Protein AF-A0A1M3E5Y1-F1 (afdb_monomer)

Mean predicted aligned error: 7.26 Å

Nearest PDB structures (foldseek):
  7q83-assembly1_B  TM=3.719E-01  e=5.093E-01  Saccharomyces cerevisiae S288C
  7q83-assembly2_D  TM=3.470E-01  e=7.869E-01  Saccharomyces cerevisiae S288C
  8yvu-assembly1_F  TM=5.061E-01  e=2.902E+00  Homo sapiens
  7wq3-assembly1_R  TM=3.108E-01  e=9.260E+00  Homo sapiens

Radius of gyration: 18.86 Å; Cα contacts (8 Å, |Δi|>4): 109; chains: 1; bounding box: 55×36×56 Å

pLDDT: mean 83.79, std 16.56, range [33.0, 98.25]

Structure (mmCIF, N/CA/C/O backbone):
data_AF-A0A1M3E5Y1-F1
#
_entry.id   AF-A0A1M3E5Y1-F1
#
loop_
_atom_site.group_PDB
_atom_site.id
_atom_site.type_symbol
_atom_site.label_atom_id
_atom_site.label_alt_id
_atom_site.label_comp_id
_atom_site.label_asym_id
_atom_site.label_entity_id
_atom_site.label_seq_id
_atom_site.pdbx_PDB_ins_code
_atom_site.Cartn_x
_atom_site.Cartn_y
_atom_site.Cartn_z
_atom_site.occupancy
_atom_site.B_iso_or_equiv
_atom_site.auth_seq_id
_atom_site.auth_comp_id
_atom_site.auth_asym_id
_atom_site.auth_atom_id
_atom_site.pdbx_PDB_model_num
ATOM 1 N N . MET A 1 1 ? -32.721 27.053 16.792 1.00 36.31 1 MET A N 1
ATOM 2 C CA . MET A 1 1 ? -32.880 25.600 16.593 1.00 36.31 1 MET A CA 1
ATOM 3 C C . MET A 1 1 ? -31.593 25.112 15.965 1.00 36.31 1 MET A C 1
ATOM 5 O O . MET A 1 1 ? -31.415 25.286 14.769 1.00 36.31 1 MET A O 1
ATOM 9 N N . GLU A 1 2 ? -30.656 24.646 16.786 1.00 36.00 2 GLU A N 1
ATOM 10 C CA . GLU A 1 2 ? -29.458 23.962 16.298 1.00 36.00 2 GLU A CA 1
ATOM 11 C C . GLU A 1 2 ? -29.874 22.568 15.838 1.00 36.00 2 GLU A C 1
ATOM 13 O O . GLU A 1 2 ? -30.395 21.776 16.623 1.00 36.00 2 GLU A O 1
ATOM 18 N N . GLU A 1 3 ? -29.684 22.288 14.552 1.00 37.91 3 GLU A N 1
ATOM 19 C CA . GLU A 1 3 ? -29.717 20.927 14.038 1.00 37.91 3 GLU A CA 1
ATOM 20 C C . GLU A 1 3 ? -28.582 20.157 14.707 1.00 37.91 3 GLU A C 1
ATOM 22 O O . GLU A 1 3 ? -27.400 20.367 14.421 1.00 37.91 3 GLU A O 1
ATOM 27 N N . ALA A 1 4 ? -28.950 19.269 15.630 1.00 37.44 4 ALA A N 1
ATOM 28 C CA . ALA A 1 4 ? -28.063 18.243 16.134 1.00 37.44 4 ALA A CA 1
ATOM 29 C C . ALA A 1 4 ? -27.615 17.398 14.936 1.00 37.44 4 ALA A C 1
ATOM 31 O O . ALA A 1 4 ? -28.329 16.503 14.488 1.00 37.44 4 ALA A O 1
ATOM 32 N N . ARG A 1 5 ? -26.440 17.721 14.386 1.00 34.06 5 ARG A N 1
ATOM 33 C CA . ARG A 1 5 ? -25.733 16.881 13.424 1.00 34.06 5 ARG A CA 1
ATOM 34 C C . ARG A 1 5 ? -25.450 15.558 14.120 1.00 34.06 5 ARG A C 1
ATOM 36 O O . ARG A 1 5 ? -24.463 15.419 14.838 1.00 34.06 5 ARG A O 1
ATOM 43 N N . THR A 1 6 ? -26.344 14.594 13.945 1.00 33.00 6 THR A N 1
ATOM 44 C CA . THR A 1 6 ? -26.089 13.202 14.286 1.00 33.00 6 THR A CA 1
ATOM 45 C C . THR A 1 6 ? -24.931 12.754 13.412 1.00 33.00 6 THR A C 1
ATOM 47 O O . THR A 1 6 ? -25.109 12.500 12.220 1.00 33.00 6 THR A O 1
ATOM 50 N N . LEU A 1 7 ? -23.728 12.731 13.991 1.00 37.84 7 LEU A N 1
ATOM 51 C CA . LEU A 1 7 ? -22.581 12.047 13.407 1.00 37.84 7 LEU A CA 1
ATOM 52 C C . LEU A 1 7 ? -23.053 10.646 12.990 1.00 37.84 7 LEU A C 1
ATOM 54 O O . LEU A 1 7 ? -23.770 10.010 13.772 1.00 37.84 7 LEU A O 1
ATOM 58 N N . PRO A 1 8 ? -22.724 10.169 11.778 1.00 44.38 8 PRO A N 1
ATOM 59 C CA . PRO A 1 8 ? -23.085 8.821 11.380 1.00 44.38 8 PRO A CA 1
ATOM 60 C C . PRO A 1 8 ? -22.443 7.876 12.394 1.00 44.38 8 PRO A C 1
ATOM 62 O O . PRO A 1 8 ? -21.222 7.794 12.494 1.00 44.38 8 PRO A O 1
ATOM 65 N N . VAL A 1 9 ? -23.269 7.222 13.210 1.00 53.16 9 VAL A N 1
ATOM 66 C CA . VAL A 1 9 ? -22.792 6.224 14.163 1.00 53.16 9 VAL A CA 1
ATOM 67 C C . VAL A 1 9 ? -22.378 5.021 13.329 1.00 53.16 9 VAL A C 1
ATOM 69 O O . VAL A 1 9 ? -23.191 4.142 13.041 1.00 53.16 9 VAL A O 1
ATOM 72 N N . THR A 1 10 ? -21.126 4.997 12.878 1.00 64.88 10 THR A N 1
ATOM 73 C CA . THR A 1 10 ? -20.535 3.789 12.313 1.00 64.88 10 THR A CA 1
ATOM 74 C C . THR A 1 10 ? -20.600 2.734 13.414 1.00 64.88 10 THR A C 1
ATOM 76 O O . THR A 1 10 ? -19.972 2.868 14.463 1.00 64.88 10 THR A O 1
ATOM 79 N N . THR A 1 11 ? -21.452 1.726 13.237 1.00 73.00 11 THR A N 1
ATOM 80 C CA . THR A 1 11 ? -21.652 0.699 14.264 1.00 73.00 11 THR A CA 1
ATOM 81 C C . THR A 1 11 ? -20.378 -0.133 14.425 1.00 73.00 11 THR A C 1
ATOM 83 O O . THR A 1 11 ? -19.619 -0.304 13.470 1.00 73.00 11 THR A O 1
ATOM 86 N N . ALA A 1 12 ? -20.151 -0.706 15.611 1.00 76.19 12 ALA A N 1
ATOM 87 C CA . ALA A 1 12 ? -19.014 -1.605 15.841 1.00 76.19 12 ALA A CA 1
ATOM 88 C C . ALA A 1 12 ? -18.967 -2.751 14.807 1.00 76.19 12 ALA A C 1
ATOM 90 O O . ALA A 1 12 ? -17.904 -3.080 14.292 1.00 76.19 12 ALA A O 1
ATOM 91 N N . ALA A 1 13 ? -20.132 -3.284 14.416 1.00 81.25 13 ALA A N 1
ATOM 92 C CA . ALA A 1 13 ? -20.246 -4.303 13.372 1.00 81.25 13 ALA A CA 1
ATOM 93 C C . ALA A 1 13 ? -19.775 -3.809 11.991 1.00 81.25 13 ALA A C 1
ATOM 95 O O . ALA A 1 13 ? -19.084 -4.540 11.282 1.00 81.25 13 ALA A O 1
ATOM 96 N N . ALA A 1 14 ? -20.109 -2.569 11.614 1.00 83.62 14 ALA A N 1
ATOM 97 C CA . ALA A 1 14 ? -19.643 -1.970 10.365 1.00 83.62 14 ALA A CA 1
ATOM 98 C C . ALA A 1 14 ? -18.120 -1.748 10.372 1.00 83.62 14 ALA A C 1
ATOM 100 O O . ALA A 1 14 ? -17.461 -1.983 9.361 1.00 83.62 14 ALA A O 1
ATOM 101 N N . LEU A 1 15 ? -17.547 -1.369 11.518 1.00 84.38 15 LEU A N 1
ATOM 102 C CA . LEU A 1 15 ? -16.100 -1.190 11.664 1.00 84.38 15 LEU A CA 1
ATOM 103 C C . LEU A 1 15 ? -15.349 -2.522 11.606 1.00 84.38 15 LEU A C 1
ATOM 105 O O . LEU A 1 15 ? -14.342 -2.619 10.909 1.00 84.38 15 LEU A O 1
ATOM 109 N N . THR A 1 16 ? -15.871 -3.574 12.237 1.00 87.19 16 THR A N 1
ATOM 110 C CA . THR A 1 16 ? -15.330 -4.935 12.100 1.00 87.19 16 THR A CA 1
ATOM 111 C C . THR A 1 16 ? -15.409 -5.445 10.662 1.00 87.19 16 THR A C 1
ATOM 113 O O . THR A 1 16 ? -14.451 -6.038 10.166 1.00 87.19 16 THR A O 1
ATOM 116 N N . ALA A 1 17 ? -16.513 -5.194 9.954 1.00 89.56 17 ALA A N 1
ATOM 117 C CA . ALA A 1 17 ? -16.622 -5.552 8.541 1.00 89.56 17 ALA A CA 1
ATOM 118 C C . ALA A 1 17 ? -15.569 -4.825 7.684 1.00 89.56 17 ALA A C 1
ATOM 120 O O . ALA A 1 17 ? -14.945 -5.445 6.822 1.00 89.56 17 ALA A O 1
ATOM 121 N N . LEU A 1 18 ? -15.320 -3.542 7.964 1.00 90.44 18 LEU A N 1
ATOM 122 C CA . LEU A 1 18 ? -14.309 -2.752 7.265 1.00 90.44 18 LEU A CA 1
ATOM 123 C C . LEU A 1 18 ? -12.881 -3.241 7.562 1.00 90.44 18 LEU A C 1
ATOM 125 O O . LEU A 1 18 ? -12.107 -3.431 6.627 1.00 90.44 18 LEU A O 1
ATOM 129 N N . MET A 1 19 ? -12.554 -3.542 8.827 1.00 93.38 19 MET A N 1
ATOM 130 C CA . MET A 1 19 ? -11.277 -4.167 9.213 1.00 93.38 19 MET A CA 1
ATOM 131 C C . MET A 1 19 ? -11.060 -5.494 8.476 1.00 93.38 19 MET A C 1
ATOM 133 O O . MET A 1 19 ? -9.985 -5.738 7.923 1.00 93.38 19 MET A O 1
ATOM 137 N N . HIS A 1 20 ? -12.091 -6.340 8.406 1.00 94.12 20 HIS A N 1
ATOM 138 C CA . HIS A 1 20 ? -12.017 -7.595 7.665 1.00 94.12 20 HIS A CA 1
ATOM 139 C C . HIS A 1 20 ? -11.794 -7.393 6.166 1.00 94.12 20 HIS A C 1
ATOM 141 O O . HIS A 1 20 ? -10.952 -8.093 5.607 1.00 94.12 20 HIS A O 1
ATOM 147 N N . SER A 1 21 ? -12.497 -6.456 5.525 1.00 95.56 21 SER A N 1
ATOM 148 C CA . SER A 1 21 ? -12.314 -6.190 4.093 1.00 95.56 21 SER A CA 1
ATOM 149 C C . SER A 1 21 ? -10.925 -5.619 3.792 1.00 95.56 21 SER A C 1
ATOM 151 O O . SER A 1 21 ? -10.258 -6.058 2.855 1.00 95.56 21 SER A O 1
ATOM 153 N N . ILE A 1 22 ? -10.410 -4.730 4.650 1.00 96.50 22 ILE A N 1
ATOM 154 C CA . ILE A 1 22 ? -9.031 -4.237 4.551 1.00 96.50 22 ILE A CA 1
ATOM 155 C C . ILE A 1 22 ? -8.035 -5.408 4.552 1.00 96.50 22 ILE A C 1
ATOM 157 O O . ILE A 1 22 ? -7.174 -5.485 3.674 1.00 96.50 22 ILE A O 1
ATOM 161 N N . LEU A 1 23 ? -8.166 -6.343 5.499 1.00 96.75 23 LEU A N 1
ATOM 162 C CA . LEU A 1 23 ? -7.234 -7.466 5.644 1.00 96.75 23 LEU A CA 1
ATOM 163 C C . LEU A 1 23 ? -7.381 -8.551 4.572 1.00 96.75 23 LEU A C 1
ATOM 165 O O . LEU A 1 23 ? -6.377 -9.152 4.188 1.00 96.75 23 LEU A O 1
ATOM 169 N N . LYS A 1 24 ? -8.611 -8.864 4.157 1.00 96.88 24 LYS A N 1
ATOM 170 C CA . LYS A 1 24 ? -8.901 -10.008 3.278 1.00 96.88 24 LYS A CA 1
ATOM 171 C C . LYS A 1 24 ? -8.972 -9.643 1.802 1.00 96.88 24 LYS A C 1
ATOM 173 O O . LYS A 1 24 ? -8.720 -10.517 0.979 1.00 96.88 24 LYS A O 1
ATOM 178 N N . ASP A 1 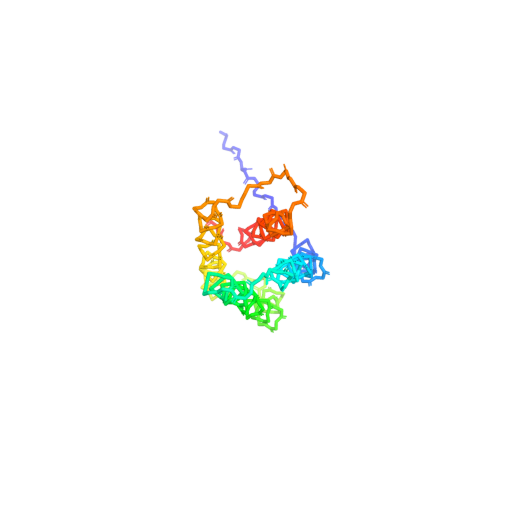25 ? -9.240 -8.378 1.484 1.00 97.19 25 ASP A N 1
ATOM 179 C CA . ASP A 1 25 ? -9.459 -7.938 0.107 1.00 97.19 25 ASP A CA 1
ATOM 180 C C . ASP A 1 25 ? -8.415 -6.898 -0.316 1.00 97.19 25 ASP A C 1
ATOM 182 O O . ASP A 1 25 ? -7.704 -7.091 -1.304 1.00 97.19 25 ASP A O 1
ATOM 186 N N . LEU A 1 26 ? -8.277 -5.802 0.439 1.00 98.00 26 LEU A N 1
ATOM 187 C CA . LEU A 1 26 ? -7.472 -4.654 0.001 1.00 98.00 26 LEU A CA 1
ATOM 188 C C . LEU A 1 26 ? -5.966 -4.911 0.102 1.00 98.00 26 LEU A C 1
ATOM 190 O O . LEU A 1 26 ? -5.251 -4.705 -0.877 1.00 98.00 26 LEU A O 1
ATOM 194 N N . TYR A 1 27 ? -5.473 -5.412 1.238 1.00 98.19 27 TYR A N 1
ATOM 195 C CA . TYR A 1 27 ? -4.056 -5.764 1.377 1.00 98.19 27 TYR A CA 1
ATOM 196 C C . TYR A 1 27 ? -3.592 -6.803 0.345 1.00 98.19 27 TYR A C 1
ATOM 198 O O . TYR A 1 27 ? -2.587 -6.553 -0.320 1.00 98.19 27 TYR A O 1
ATOM 206 N N . PRO A 1 28 ? -4.306 -7.925 0.129 1.00 98.19 28 PRO A N 1
ATOM 207 C CA . PRO A 1 28 ? -3.958 -8.871 -0.931 1.00 98.19 28 PRO A CA 1
ATOM 208 C C . PRO A 1 28 ? -3.901 -8.243 -2.327 1.00 98.19 28 PRO A C 1
ATOM 210 O O . PRO A 1 28 ? -2.978 -8.534 -3.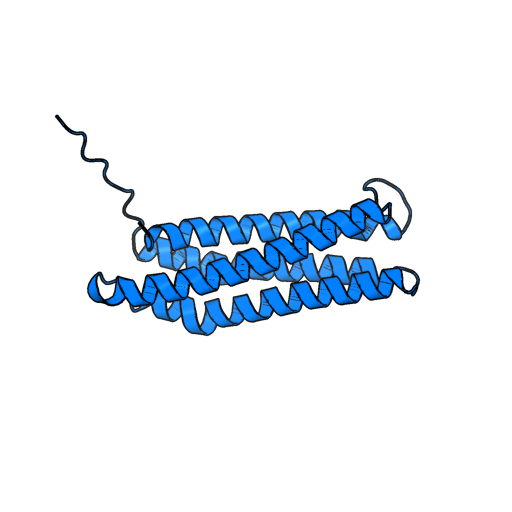083 1.00 98.19 28 PRO A O 1
ATOM 213 N N . ARG A 1 29 ? -4.826 -7.334 -2.670 1.00 97.94 29 ARG A N 1
ATOM 214 C CA . ARG A 1 29 ? -4.771 -6.595 -3.946 1.00 97.94 29 ARG A CA 1
ATOM 215 C C . ARG A 1 29 ? -3.515 -5.728 -4.054 1.00 97.94 29 ARG A C 1
ATOM 217 O O . ARG A 1 29 ? -2.885 -5.711 -5.111 1.00 97.94 29 ARG A O 1
ATOM 224 N N . VAL A 1 30 ? -3.126 -5.049 -2.975 1.00 98.25 30 VAL A N 1
ATOM 225 C CA . VAL A 1 30 ? -1.884 -4.260 -2.922 1.00 98.25 30 VAL A CA 1
ATOM 226 C C . VAL A 1 30 ? -0.652 -5.154 -3.079 1.00 98.25 30 VAL A C 1
ATOM 228 O O . VAL A 1 30 ? 0.226 -4.834 -3.874 1.00 98.25 30 VAL A O 1
ATOM 231 N N . PHE A 1 31 ? -0.585 -6.295 -2.388 1.00 98.19 31 PHE A N 1
ATOM 232 C CA . PHE A 1 31 ? 0.548 -7.216 -2.522 1.00 98.19 31 PHE A CA 1
ATOM 233 C C . PHE A 1 31 ? 0.664 -7.789 -3.934 1.00 98.19 31 PHE A C 1
ATOM 235 O O . PHE A 1 31 ? 1.743 -7.736 -4.518 1.00 98.19 31 PHE A O 1
ATOM 242 N N . ASN A 1 32 ? -0.444 -8.263 -4.506 1.00 97.69 32 ASN A N 1
ATOM 243 C CA . ASN A 1 32 ? -0.456 -8.834 -5.853 1.00 97.69 32 ASN A CA 1
ATOM 244 C C . ASN A 1 32 ? -0.042 -7.802 -6.912 1.00 97.69 32 ASN A C 1
ATOM 246 O O . ASN A 1 32 ? 0.754 -8.105 -7.796 1.00 97.69 32 ASN A O 1
ATOM 250 N N . SER A 1 33 ? -0.554 -6.572 -6.818 1.00 97.38 33 SER A N 1
ATOM 251 C CA . SER A 1 33 ? -0.186 -5.502 -7.754 1.00 97.38 33 SER A CA 1
ATOM 252 C C . SER A 1 33 ? 1.265 -5.050 -7.574 1.00 97.38 33 SER A C 1
ATOM 254 O O . SER A 1 33 ? 1.958 -4.857 -8.565 1.00 97.38 33 SER A O 1
ATOM 256 N N . CYS A 1 34 ? 1.774 -4.970 -6.340 1.00 96.56 34 CYS A N 1
ATOM 257 C CA . CYS A 1 34 ? 3.182 -4.664 -6.075 1.00 96.56 34 CYS A CA 1
ATOM 258 C C . CYS A 1 34 ? 4.122 -5.743 -6.645 1.00 96.56 34 CYS A C 1
ATOM 260 O O . CYS A 1 34 ? 5.118 -5.424 -7.292 1.00 96.56 34 CYS A O 1
ATOM 262 N N . GLN A 1 35 ? 3.768 -7.023 -6.490 1.00 94.88 35 GLN A N 1
ATOM 263 C CA . GLN A 1 35 ? 4.501 -8.137 -7.101 1.00 94.88 35 GLN A CA 1
ATOM 264 C C . GLN A 1 35 ? 4.457 -8.093 -8.632 1.00 94.88 35 GLN A C 1
ATOM 266 O O . GLN A 1 35 ? 5.452 -8.420 -9.271 1.00 94.88 35 GLN A O 1
ATOM 271 N N . ALA A 1 36 ? 3.355 -7.637 -9.233 1.00 94.19 36 ALA A N 1
ATOM 272 C CA . ALA A 1 36 ? 3.291 -7.428 -10.678 1.00 94.19 36 ALA A CA 1
ATOM 273 C C . ALA A 1 36 ? 4.267 -6.334 -11.152 1.00 94.19 36 ALA A C 1
ATOM 275 O O . ALA A 1 36 ? 4.857 -6.474 -12.222 1.00 94.19 36 ALA A O 1
ATOM 276 N N . VAL A 1 37 ? 4.498 -5.281 -10.351 1.00 93.75 37 VAL A N 1
ATOM 277 C CA . VAL A 1 37 ? 5.549 -4.284 -10.637 1.00 93.75 37 VAL A CA 1
ATOM 278 C C . VAL A 1 37 ? 6.931 -4.932 -10.596 1.00 93.75 37 VAL A C 1
ATOM 280 O O . VAL A 1 37 ? 7.734 -4.706 -11.499 1.00 93.75 37 VAL A O 1
ATOM 283 N N . ALA A 1 38 ? 7.205 -5.752 -9.576 1.00 91.56 38 ALA A N 1
ATOM 284 C CA . ALA A 1 38 ? 8.475 -6.466 -9.450 1.00 91.56 38 ALA A CA 1
ATOM 285 C C . ALA A 1 38 ? 8.710 -7.427 -10.628 1.00 91.56 38 ALA A C 1
ATOM 287 O O . ALA A 1 38 ? 9.780 -7.400 -11.227 1.00 91.56 38 ALA A O 1
ATOM 288 N N . ALA A 1 39 ? 7.697 -8.199 -11.024 1.00 90.69 39 ALA A N 1
ATOM 289 C CA . ALA A 1 39 ? 7.772 -9.094 -12.177 1.00 90.69 39 ALA A CA 1
ATOM 290 C C . ALA A 1 3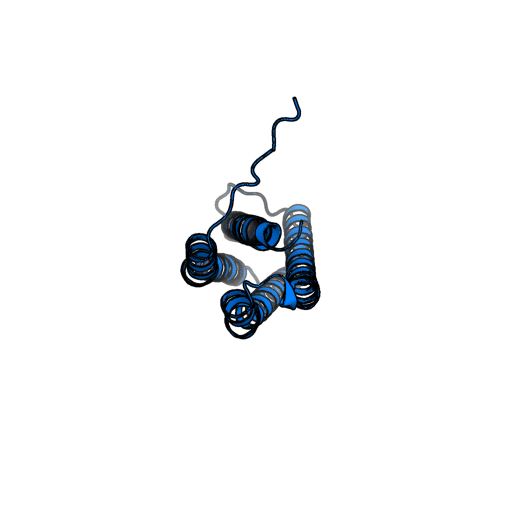9 ? 8.037 -8.320 -13.480 1.00 90.69 39 ALA A C 1
ATOM 292 O O . ALA A 1 39 ? 8.961 -8.644 -14.219 1.00 90.69 39 ALA A O 1
ATOM 293 N N . ALA A 1 40 ? 7.312 -7.222 -13.717 1.00 88.94 40 ALA A N 1
ATOM 294 C CA . ALA A 1 40 ? 7.551 -6.365 -14.880 1.00 88.94 40 ALA A CA 1
ATOM 295 C C . ALA A 1 40 ? 8.964 -5.744 -14.881 1.00 88.94 40 ALA A C 1
ATOM 297 O O . ALA A 1 40 ? 9.525 -5.466 -15.940 1.00 88.94 40 ALA A O 1
ATOM 298 N N . ALA A 1 41 ? 9.547 -5.516 -13.701 1.00 86.19 41 ALA A N 1
ATOM 299 C CA . ALA A 1 41 ? 10.917 -5.040 -13.544 1.00 86.19 41 ALA A CA 1
ATOM 300 C C . ALA A 1 41 ? 11.977 -6.129 -13.773 1.00 86.19 41 ALA A C 1
ATOM 302 O O . ALA A 1 41 ? 13.122 -5.815 -14.111 1.00 86.19 41 ALA A O 1
ATOM 303 N N . GLU A 1 42 ? 11.638 -7.398 -13.547 1.00 85.12 42 GLU A N 1
ATOM 304 C CA . GLU A 1 42 ? 12.535 -8.533 -13.771 1.00 85.12 42 GLU A CA 1
ATOM 305 C C . GLU A 1 42 ? 12.838 -8.763 -15.244 1.00 85.12 42 GLU A C 1
ATOM 307 O O . GLU A 1 42 ? 13.986 -9.069 -15.568 1.00 85.12 42 GLU A O 1
ATOM 312 N N . ASP A 1 43 ? 11.863 -8.495 -16.109 1.00 81.06 43 ASP A N 1
ATOM 313 C CA . ASP A 1 43 ? 11.982 -8.608 -17.565 1.00 81.06 43 ASP A CA 1
ATOM 314 C C . ASP A 1 43 ? 12.867 -7.517 -18.200 1.00 81.06 43 ASP A C 1
ATOM 316 O O . ASP A 1 43 ? 13.139 -7.545 -19.404 1.00 81.06 43 ASP A O 1
ATOM 320 N N . LEU A 1 44 ? 13.331 -6.540 -17.412 1.00 81.06 44 LEU A N 1
ATOM 321 C CA . LEU A 1 44 ? 14.226 -5.486 -17.882 1.00 81.06 44 LEU A CA 1
ATOM 322 C C . LEU A 1 44 ? 15.698 -5.922 -17.856 1.00 81.06 44 LEU A C 1
ATOM 324 O O . LEU A 1 44 ? 16.157 -6.652 -16.969 1.00 81.06 44 LEU A O 1
ATOM 328 N N . GLU A 1 45 ? 16.477 -5.388 -18.800 1.00 76.12 45 GLU A N 1
ATOM 329 C CA . GLU A 1 45 ? 17.930 -5.558 -18.825 1.00 76.12 45 GLU A CA 1
ATOM 330 C C . GLU A 1 45 ? 18.555 -5.078 -17.507 1.00 76.12 45 GLU A C 1
ATOM 332 O O . GLU A 1 45 ? 18.163 -4.056 -16.941 1.00 76.12 45 GLU A O 1
ATOM 337 N N . GLN A 1 46 ? 19.522 -5.836 -16.985 1.00 78.25 46 GLN A N 1
ATOM 338 C CA . GLN A 1 46 ? 20.116 -5.583 -15.672 1.00 78.25 46 GLN A CA 1
ATOM 339 C C . GLN A 1 46 ? 21.155 -4.457 -15.735 1.00 78.25 46 GLN A C 1
ATOM 341 O O . GLN A 1 46 ? 22.363 -4.696 -15.764 1.00 78.25 46 GLN A O 1
ATOM 346 N N . THR A 1 47 ? 20.671 -3.220 -15.709 1.00 78.94 47 THR A N 1
ATOM 347 C CA . THR A 1 47 ? 21.455 -1.991 -15.598 1.00 78.94 47 THR A CA 1
ATOM 348 C C . THR A 1 47 ? 21.464 -1.495 -14.142 1.00 78.94 47 THR A C 1
ATOM 350 O O . THR A 1 47 ? 20.689 -1.976 -13.308 1.00 78.94 47 THR A O 1
ATOM 353 N N . PRO A 1 48 ? 22.337 -0.539 -13.775 1.00 78.94 48 PRO A N 1
ATOM 354 C CA . PRO A 1 48 ? 22.268 0.110 -12.464 1.00 78.94 48 PRO A CA 1
ATOM 355 C C . PRO A 1 48 ? 20.876 0.688 -12.151 1.00 78.94 48 PRO A C 1
ATOM 357 O O . PRO A 1 48 ? 20.392 0.535 -11.031 1.00 78.94 48 PRO A O 1
ATOM 360 N N . ASP A 1 49 ? 20.201 1.259 -13.149 1.00 77.25 49 ASP A N 1
ATOM 361 C CA . ASP A 1 49 ? 18.880 1.876 -12.992 1.00 77.25 49 ASP A CA 1
ATOM 362 C C . ASP A 1 49 ? 17.780 0.844 -12.719 1.00 77.25 49 ASP A C 1
ATOM 364 O O . ASP A 1 49 ? 16.945 1.040 -11.837 1.00 77.25 49 ASP A O 1
ATOM 368 N N . THR A 1 50 ? 17.801 -0.305 -13.403 1.00 79.00 50 THR A N 1
ATOM 369 C CA . THR A 1 50 ? 16.809 -1.367 -13.163 1.00 79.00 50 THR A CA 1
ATOM 370 C C . THR A 1 50 ? 17.029 -2.079 -11.827 1.00 79.00 50 THR A C 1
ATOM 372 O O . THR A 1 50 ? 16.068 -2.536 -11.206 1.00 79.00 50 THR A O 1
ATOM 375 N N . ARG A 1 51 ? 18.264 -2.102 -11.304 1.00 82.25 51 ARG A N 1
ATOM 376 C CA . ARG A 1 51 ? 18.544 -2.545 -9.925 1.00 82.25 51 ARG A CA 1
ATOM 377 C C . ARG A 1 51 ? 17.992 -1.579 -8.880 1.00 82.25 51 ARG A C 1
ATOM 379 O O . ARG A 1 51 ? 17.432 -2.033 -7.884 1.00 82.25 51 ARG A O 1
ATOM 386 N N . LEU A 1 52 ? 18.128 -0.270 -9.101 1.00 83.38 52 LEU A N 1
ATOM 387 C CA . LEU A 1 52 ? 17.533 0.748 -8.227 1.00 83.38 52 LEU A CA 1
ATOM 388 C C . LEU A 1 52 ? 16.006 0.653 -8.225 1.00 83.38 52 LEU A C 1
ATOM 390 O O . LEU A 1 52 ? 15.386 0.743 -7.163 1.00 83.38 52 LEU A O 1
ATOM 394 N N . LEU A 1 53 ? 15.412 0.395 -9.390 1.00 84.31 53 LEU A N 1
ATOM 395 C CA . LEU A 1 53 ? 13.981 0.154 -9.536 1.00 84.31 53 LEU A CA 1
ATOM 396 C C . LEU A 1 53 ? 13.537 -1.039 -8.679 1.00 84.31 53 LEU A C 1
ATOM 398 O O . LEU A 1 53 ? 12.680 -0.871 -7.811 1.00 84.31 53 LEU A O 1
ATOM 402 N N . LYS A 1 54 ? 14.164 -2.212 -8.844 1.00 87.19 54 LYS A N 1
ATOM 403 C CA . LYS A 1 54 ? 13.859 -3.411 -8.040 1.00 87.19 54 LYS A CA 1
ATOM 404 C C . LYS A 1 54 ? 14.014 -3.156 -6.540 1.00 87.19 54 LYS A C 1
ATOM 406 O O . LYS A 1 54 ? 13.089 -3.406 -5.776 1.00 87.19 54 LYS A O 1
ATOM 411 N N . SER A 1 55 ? 15.128 -2.544 -6.131 1.00 91.25 55 SER A N 1
ATOM 412 C CA . SER A 1 55 ? 15.374 -2.197 -4.725 1.00 91.25 55 SER A CA 1
ATOM 413 C C . SER A 1 55 ? 14.307 -1.261 -4.146 1.00 91.25 55 SER A C 1
ATOM 415 O O . SER A 1 55 ? 14.015 -1.325 -2.948 1.00 91.25 55 SER A O 1
ATOM 417 N N . SER A 1 56 ? 13.746 -0.369 -4.964 1.00 92.75 56 SER A N 1
ATOM 418 C CA . SER A 1 56 ? 12.691 0.556 -4.543 1.00 92.75 56 SER A CA 1
ATOM 419 C C . SER A 1 56 ? 11.363 -0.178 -4.363 1.00 92.75 56 SER A C 1
ATOM 421 O O . SER A 1 56 ? 10.714 -0.010 -3.330 1.00 92.75 56 SER A O 1
ATOM 423 N N . VAL A 1 57 ? 11.003 -1.051 -5.311 1.00 94.25 57 VAL A N 1
ATOM 424 C CA . VAL A 1 57 ? 9.808 -1.907 -5.225 1.00 94.25 57 VAL A CA 1
ATOM 425 C C . VAL A 1 57 ? 9.883 -2.823 -4.002 1.00 94.25 57 VAL A C 1
ATOM 427 O O . VAL A 1 57 ? 8.941 -2.851 -3.213 1.00 94.25 57 VAL A O 1
ATOM 430 N N . ASP A 1 58 ? 11.025 -3.470 -3.760 1.00 95.12 58 ASP A N 1
ATOM 431 C CA . ASP A 1 58 ? 11.240 -4.308 -2.574 1.00 95.12 58 ASP A CA 1
ATOM 432 C C . ASP A 1 58 ? 11.105 -3.505 -1.276 1.00 95.12 58 ASP A C 1
ATOM 434 O O . ASP A 1 58 ? 10.525 -3.965 -0.289 1.00 95.12 58 ASP A O 1
ATOM 438 N N . SER A 1 59 ? 11.628 -2.277 -1.252 1.00 96.62 59 SER A N 1
ATOM 439 C CA . SER A 1 59 ? 11.522 -1.401 -0.082 1.00 96.62 59 SER A CA 1
ATOM 440 C C . SER A 1 59 ? 10.069 -1.018 0.206 1.00 96.62 59 SER A C 1
ATOM 442 O O . SER A 1 59 ? 9.655 -1.022 1.369 1.00 96.62 59 SER A O 1
ATOM 444 N N . ILE A 1 60 ? 9.293 -0.714 -0.838 1.00 97.44 60 ILE A N 1
ATOM 445 C CA . ILE A 1 60 ? 7.859 -0.417 -0.743 1.00 97.44 60 ILE A CA 1
ATOM 446 C C . ILE A 1 60 ? 7.101 -1.655 -0.251 1.00 97.44 60 ILE A C 1
ATOM 448 O O . ILE A 1 60 ? 6.382 -1.564 0.746 1.00 97.44 60 ILE A O 1
ATOM 452 N N . TYR A 1 61 ? 7.319 -2.816 -0.873 1.00 97.56 61 TYR A N 1
ATOM 453 C CA . TYR A 1 61 ? 6.684 -4.079 -0.493 1.00 97.56 61 TYR A CA 1
ATOM 454 C C . TYR A 1 61 ? 6.927 -4.406 0.984 1.00 97.56 61 TYR A C 1
ATOM 456 O O . TYR A 1 61 ? 5.984 -4.606 1.748 1.00 97.56 61 TYR A O 1
ATOM 464 N N . ASN A 1 62 ? 8.189 -4.371 1.420 1.00 97.69 62 ASN A N 1
ATOM 465 C CA . ASN A 1 62 ? 8.567 -4.657 2.804 1.00 97.69 62 ASN A CA 1
ATOM 466 C C . ASN A 1 62 ? 7.947 -3.665 3.799 1.00 97.69 62 ASN A C 1
ATOM 468 O O . ASN A 1 62 ? 7.613 -4.030 4.929 1.00 97.69 62 ASN A O 1
ATOM 472 N N . ALA A 1 63 ? 7.800 -2.393 3.417 1.00 97.75 63 ALA A N 1
ATOM 473 C CA . ALA A 1 63 ? 7.145 -1.401 4.261 1.00 97.75 63 ALA A CA 1
ATOM 474 C C . ALA A 1 63 ? 5.639 -1.684 4.400 1.00 97.75 63 ALA A C 1
ATOM 476 O O . ALA A 1 63 ? 5.118 -1.629 5.517 1.00 97.75 63 ALA A O 1
ATOM 477 N N . ILE A 1 64 ? 4.968 -2.047 3.303 1.00 98.00 64 ILE A N 1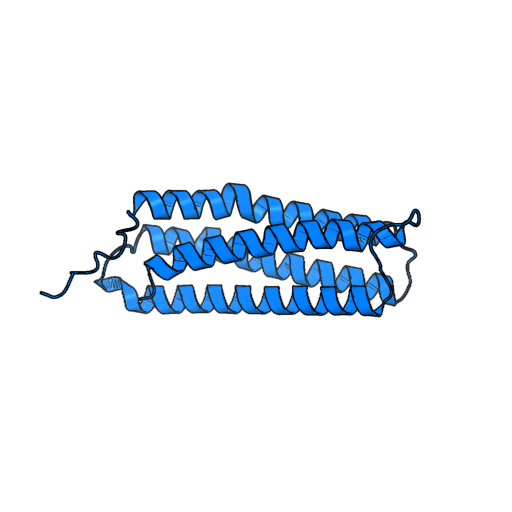
ATOM 478 C CA . ILE A 1 64 ? 3.551 -2.440 3.292 1.00 98.00 64 ILE A CA 1
ATOM 479 C C . ILE A 1 64 ? 3.336 -3.716 4.103 1.00 98.00 64 ILE A C 1
ATOM 481 O O . ILE A 1 64 ? 2.410 -3.774 4.908 1.00 98.00 64 ILE A O 1
ATOM 485 N N . GLU A 1 65 ? 4.204 -4.715 3.950 1.00 97.81 65 GLU A N 1
ATOM 486 C CA 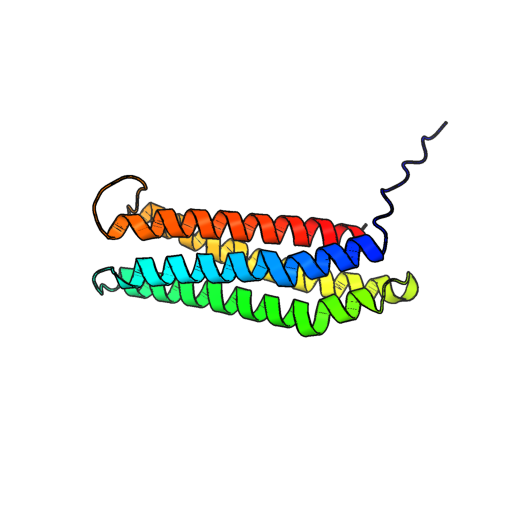. GLU A 1 65 ? 4.121 -5.979 4.681 1.00 97.81 65 GLU A CA 1
ATOM 487 C C . GLU A 1 65 ? 4.241 -5.771 6.196 1.00 97.81 65 GLU A C 1
ATOM 489 O O . GLU A 1 65 ? 3.439 -6.292 6.976 1.00 97.81 65 GLU A O 1
ATOM 494 N N . ARG A 1 66 ? 5.197 -4.945 6.636 1.00 97.38 66 ARG A N 1
ATOM 495 C CA . ARG A 1 66 ? 5.332 -4.591 8.057 1.00 97.38 66 ARG A CA 1
ATOM 496 C C . ARG A 1 66 ? 4.083 -3.898 8.589 1.00 97.38 66 ARG A C 1
ATOM 498 O O . ARG A 1 66 ? 3.648 -4.220 9.694 1.00 97.38 66 ARG A O 1
ATOM 505 N N . LEU A 1 67 ? 3.515 -2.969 7.820 1.00 96.88 67 LEU A N 1
ATOM 506 C CA . LEU A 1 67 ? 2.278 -2.292 8.195 1.00 96.88 67 LEU A CA 1
ATOM 507 C C . LEU A 1 67 ? 1.115 -3.291 8.285 1.00 96.88 67 LEU A C 1
ATOM 509 O O . LEU A 1 67 ? 0.425 -3.318 9.298 1.00 96.88 67 LEU A O 1
ATOM 513 N N . PHE A 1 68 ? 0.959 -4.170 7.293 1.00 97.81 68 PHE A N 1
ATOM 514 C CA . PHE A 1 68 ? -0.054 -5.226 7.288 1.00 97.81 68 PHE A CA 1
ATOM 515 C C . PHE A 1 68 ? 0.008 -6.091 8.545 1.00 97.81 68 PHE A C 1
ATOM 517 O O . PHE A 1 68 ? -1.011 -6.293 9.200 1.00 97.81 68 PHE A O 1
ATOM 524 N N . TYR A 1 69 ? 1.189 -6.590 8.920 1.00 96.88 69 TYR A N 1
ATOM 525 C CA . TYR A 1 69 ? 1.305 -7.434 10.108 1.00 96.88 69 TYR A CA 1
ATOM 526 C C . TYR A 1 69 ? 1.040 -6.666 11.401 1.00 96.88 69 TYR A C 1
ATOM 528 O O . TYR A 1 69 ? 0.388 -7.206 12.296 1.00 96.88 69 TYR A O 1
ATOM 536 N N . LYS A 1 70 ? 1.478 -5.405 11.501 1.00 95.06 70 LYS A N 1
ATOM 537 C CA . LYS A 1 70 ? 1.125 -4.545 12.639 1.00 95.06 70 LYS A CA 1
ATOM 538 C C . LYS A 1 70 ? -0.384 -4.359 12.744 1.00 95.06 70 LYS A C 1
ATOM 540 O O . LYS A 1 70 ? -0.937 -4.488 13.834 1.00 95.06 70 LYS A O 1
ATOM 545 N N . GLU A 1 71 ? -1.057 -4.108 11.627 1.00 95.31 71 GLU A N 1
ATOM 546 C CA . GLU A 1 71 ? -2.503 -3.917 11.619 1.00 95.31 71 GLU A CA 1
ATOM 547 C C . GLU A 1 71 ? -3.257 -5.205 11.939 1.00 95.31 71 GLU A C 1
ATOM 549 O O . GLU A 1 71 ? -4.082 -5.230 12.850 1.00 95.31 71 GLU A O 1
ATOM 554 N N . LYS A 1 72 ? -2.904 -6.298 11.266 1.00 95.94 72 LYS A N 1
ATOM 555 C CA . LYS A 1 72 ? -3.531 -7.612 11.416 1.00 95.94 72 LYS A CA 1
ATOM 556 C C . LYS A 1 72 ? -3.371 -8.207 12.812 1.00 95.94 72 LYS A C 1
ATOM 558 O O . LYS A 1 72 ? -4.309 -8.811 13.322 1.00 95.94 72 LYS A O 1
ATOM 563 N N . ILE A 1 73 ? -2.174 -8.118 13.394 1.00 95.06 73 ILE A N 1
ATOM 564 C CA . ILE A 1 73 ? -1.834 -8.829 14.637 1.00 95.06 73 ILE A CA 1
ATOM 565 C C . ILE A 1 73 ? -2.074 -7.948 15.862 1.00 95.06 73 ILE A C 1
ATOM 567 O O . ILE A 1 73 ? -2.458 -8.458 16.914 1.00 95.06 73 ILE A O 1
ATOM 571 N N . VAL A 1 74 ? -1.836 -6.639 15.744 1.00 91.56 74 VAL A N 1
ATOM 572 C CA . VAL A 1 74 ? -1.818 -5.733 16.897 1.00 91.56 74 VAL A CA 1
ATOM 573 C C . VAL A 1 74 ? -2.985 -4.760 16.846 1.00 91.56 74 VAL A C 1
ATOM 575 O O . VAL A 1 74 ? -3.831 -4.792 17.737 1.00 91.56 74 VAL A O 1
ATOM 578 N N . LEU A 1 75 ? -3.044 -3.900 15.825 1.00 91.88 75 LEU A N 1
ATOM 579 C CA . LEU A 1 75 ? -3.957 -2.758 15.836 1.00 91.88 75 LEU A CA 1
ATOM 580 C C . LEU A 1 75 ? -5.420 -3.184 15.735 1.00 91.88 75 LEU A C 1
ATOM 582 O O . LEU A 1 75 ? -6.205 -2.803 16.592 1.00 91.88 75 LEU A O 1
ATOM 586 N N . PHE A 1 76 ? -5.810 -3.969 14.732 1.00 92.44 76 PHE A N 1
ATOM 587 C CA . P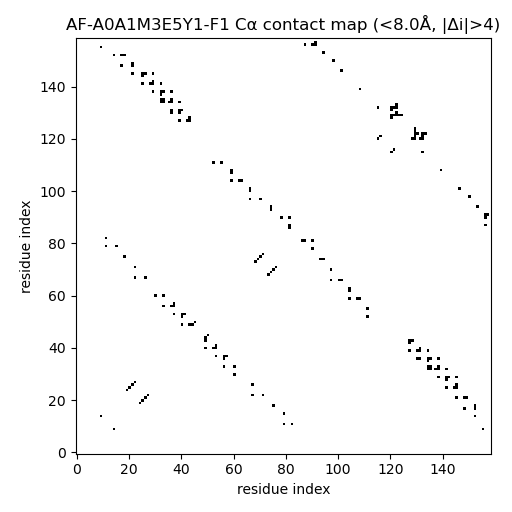HE A 1 76 ? -7.224 -4.300 14.526 1.00 92.44 76 PHE A CA 1
ATOM 588 C C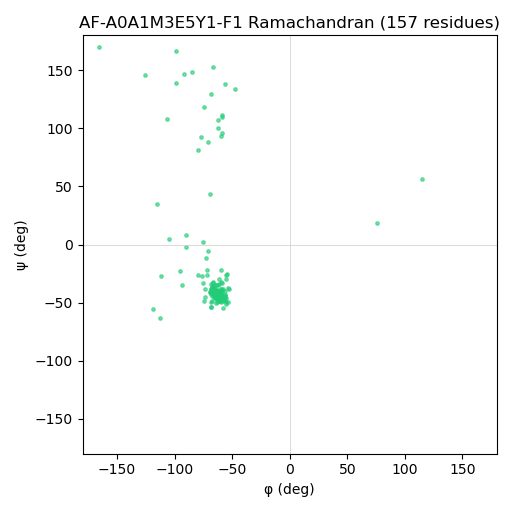 . PHE A 1 76 ? -7.786 -5.148 15.676 1.00 92.44 76 PHE A C 1
ATOM 590 O O . PHE A 1 76 ? -8.824 -4.765 16.214 1.00 92.44 76 PHE A O 1
ATOM 597 N N . PRO A 1 77 ? -7.082 -6.183 16.185 1.00 90.31 77 PRO A N 1
ATOM 598 C CA . PRO A 1 77 ? -7.524 -6.884 17.392 1.00 90.31 77 PRO A CA 1
ATOM 599 C C . PRO A 1 77 ? -7.624 -5.979 18.626 1.00 90.31 77 PRO A C 1
ATOM 601 O O . PRO A 1 77 ? -8.462 -6.209 19.499 1.00 90.31 77 PRO A O 1
ATOM 604 N N . TYR A 1 78 ? -6.765 -4.959 18.732 1.00 88.12 78 TYR A N 1
ATOM 605 C CA . TYR A 1 78 ? -6.865 -3.951 19.784 1.00 88.12 78 TYR A CA 1
ATOM 606 C C . TYR A 1 78 ? -8.123 -3.089 19.603 1.00 88.12 78 TYR A C 1
ATOM 608 O O . TYR A 1 78 ? -8.898 -2.956 20.547 1.00 88.12 78 TYR A O 1
ATOM 616 N N . LEU A 1 79 ? -8.372 -2.568 18.398 1.00 86.88 79 LEU A N 1
ATOM 617 C CA . LEU A 1 79 ? -9.547 -1.747 18.092 1.00 86.88 79 LEU A CA 1
ATOM 618 C C . LEU A 1 79 ? -10.854 -2.504 18.355 1.00 86.88 79 LEU A C 1
ATOM 620 O O . LEU A 1 79 ? -11.745 -1.953 18.992 1.00 86.88 79 LEU A O 1
ATOM 624 N N . GLU A 1 80 ? -10.946 -3.778 17.963 1.00 84.62 80 GLU A N 1
ATOM 625 C CA . GLU A 1 80 ? -12.116 -4.630 18.227 1.00 84.62 80 GLU A CA 1
ATOM 626 C C . GLU A 1 80 ? -12.430 -4.773 19.723 1.00 84.62 80 GLU A C 1
ATOM 628 O O . GLU A 1 80 ? -13.594 -4.742 20.121 1.00 84.62 80 GLU A O 1
ATOM 633 N N . LYS A 1 81 ? -11.400 -4.909 20.567 1.00 81.50 81 LYS A N 1
ATOM 634 C CA . LYS A 1 81 ? -11.555 -5.076 22.024 1.00 81.50 81 LYS A CA 1
ATOM 635 C C . LYS A 1 81 ? -11.818 -3.766 22.759 1.00 81.50 81 LYS A C 1
ATOM 637 O O . LYS A 1 81 ? -12.393 -3.781 23.845 1.00 81.50 81 LYS A O 1
ATOM 642 N N . HIS A 1 82 ? -11.364 -2.651 22.199 1.00 74.69 82 HIS A N 1
ATOM 643 C CA . HIS A 1 82 ? -11.295 -1.357 22.873 1.00 74.69 82 HIS A CA 1
ATOM 644 C C . HIS A 1 82 ? -12.216 -0.306 22.238 1.00 74.69 82 HIS A C 1
ATOM 646 O O . HIS A 1 82 ? -11.943 0.890 22.274 1.00 74.69 82 HIS A O 1
ATOM 652 N N . PHE A 1 83 ? -13.378 -0.741 21.743 1.00 68.69 83 PHE A N 1
ATOM 653 C CA . PHE A 1 83 ? -14.495 0.119 21.332 1.00 68.69 83 PHE A CA 1
ATOM 654 C C . PHE A 1 83 ? -15.198 0.814 22.521 1.00 68.69 83 PHE A C 1
ATOM 656 O O . PHE A 1 83 ? -16.425 0.860 22.595 1.00 68.69 83 PHE A O 1
ATOM 663 N N . SER A 1 84 ? -14.445 1.344 23.491 1.00 64.19 84 SER A N 1
ATOM 664 C CA . SER A 1 84 ? -14.999 2.053 24.648 1.00 64.19 84 SER A CA 1
ATOM 665 C C . SER A 1 84 ? -14.407 3.461 24.807 1.00 64.19 84 SER A C 1
ATOM 667 O O . SER A 1 84 ? -13.215 3.666 24.556 1.00 64.19 84 SER A O 1
ATOM 669 N N . PRO A 1 85 ? -15.194 4.445 25.288 1.00 57.69 85 PRO A N 1
ATOM 670 C CA . PRO A 1 85 ? -14.716 5.813 25.520 1.00 57.69 85 PRO A CA 1
ATOM 671 C C . PRO A 1 85 ? -13.489 5.909 26.443 1.00 57.69 85 PRO A C 1
ATOM 673 O O . PRO A 1 85 ? -12.664 6.807 26.291 1.00 57.69 85 PRO A O 1
ATOM 676 N N . GLU A 1 86 ? -13.339 4.968 27.377 1.00 60.69 86 GLU A N 1
ATOM 677 C CA . GLU A 1 86 ? -12.287 4.947 28.405 1.00 60.69 86 GLU A CA 1
ATOM 678 C C . GLU A 1 86 ? -10.891 4.620 27.847 1.00 60.69 86 GLU A C 1
ATOM 680 O O . GLU A 1 86 ? -9.872 4.968 28.442 1.00 60.69 86 GLU A O 1
ATOM 685 N N . THR A 1 87 ? -10.822 3.978 26.679 1.00 65.94 87 THR A N 1
ATOM 686 C CA . THR A 1 87 ? -9.564 3.540 26.040 1.00 65.94 87 THR A CA 1
ATOM 687 C C . THR A 1 87 ? -9.156 4.422 24.855 1.00 65.94 87 THR A C 1
ATOM 689 O O . THR A 1 87 ? -8.133 4.195 24.199 1.00 65.94 87 THR A O 1
ATOM 692 N N . ARG A 1 88 ? -9.916 5.501 24.631 1.00 67.88 88 ARG A N 1
ATOM 693 C CA . ARG A 1 88 ? -9.784 6.429 23.506 1.00 67.88 88 ARG A CA 1
ATOM 694 C C . ARG A 1 88 ? -8.394 7.071 23.362 1.00 67.88 88 ARG A C 1
ATOM 696 O O . ARG A 1 88 ? -7.895 7.071 22.241 1.00 67.88 88 ARG A O 1
ATOM 703 N N . PRO A 1 89 ? -7.704 7.554 24.420 1.00 72.44 89 PRO A N 1
ATOM 704 C CA . PRO A 1 89 ? -6.402 8.209 24.241 1.00 72.44 89 PRO A CA 1
ATOM 705 C C . PRO A 1 89 ? -5.324 7.275 23.674 1.00 72.44 89 PRO A C 1
ATOM 707 O O . PRO A 1 89 ? -4.592 7.652 22.763 1.00 72.44 89 PRO A O 1
ATOM 710 N N . LYS A 1 90 ? -5.261 6.029 24.165 1.00 74.81 90 LYS A N 1
ATOM 711 C CA . LYS A 1 90 ? -4.313 5.014 23.671 1.00 74.81 90 LYS A CA 1
ATOM 712 C C . LYS A 1 90 ? -4.641 4.585 22.239 1.00 74.81 90 LYS A C 1
ATOM 714 O O . LYS A 1 90 ? -3.734 4.372 21.438 1.00 74.81 90 LYS A O 1
ATOM 719 N N . THR A 1 91 ? -5.933 4.524 21.920 1.00 81.56 91 THR A N 1
ATOM 720 C CA . THR A 1 91 ? -6.439 4.232 20.575 1.00 81.56 91 THR A CA 1
ATOM 721 C C . THR A 1 91 ? -6.010 5.293 19.563 1.00 81.56 91 THR A C 1
ATOM 723 O O . THR A 1 91 ? -5.501 4.945 18.501 1.00 81.56 91 THR A O 1
ATOM 726 N N . ILE A 1 92 ? -6.122 6.579 19.916 1.00 83.12 92 ILE A N 1
ATOM 727 C CA . ILE A 1 92 ? -5.703 7.693 19.052 1.00 83.12 92 ILE A CA 1
ATOM 728 C C . ILE A 1 92 ? -4.205 7.607 18.732 1.00 83.12 92 ILE A C 1
ATOM 730 O O . ILE A 1 92 ? -3.827 7.712 17.569 1.00 83.12 92 ILE A O 1
ATOM 734 N N . THR A 1 93 ? -3.344 7.367 19.729 1.00 85.62 93 THR A N 1
ATOM 735 C CA . THR A 1 93 ? -1.895 7.246 19.492 1.00 85.62 93 THR A CA 1
ATOM 736 C C . THR A 1 93 ? -1.563 6.093 18.545 1.00 85.62 93 THR A C 1
ATOM 738 O O . THR A 1 93 ? -0.801 6.286 17.601 1.00 85.62 93 THR A O 1
ATOM 741 N N . ALA A 1 94 ? -2.151 4.912 18.759 1.00 86.62 94 ALA A N 1
ATOM 742 C CA . ALA A 1 94 ? -1.893 3.746 17.915 1.00 86.62 94 ALA A CA 1
ATOM 743 C C . ALA A 1 94 ? -2.353 3.965 16.461 1.00 86.62 94 ALA A C 1
ATOM 745 O O . ALA A 1 94 ? -1.651 3.586 15.522 1.00 86.62 94 ALA A O 1
ATOM 746 N N . ILE A 1 95 ? -3.500 4.626 16.277 1.00 89.69 95 ILE A N 1
ATOM 747 C CA . ILE A 1 95 ? -4.020 5.015 14.963 1.00 89.69 95 ILE A CA 1
ATOM 748 C C . ILE A 1 95 ? -3.102 6.032 14.279 1.00 89.69 95 ILE A C 1
ATOM 750 O O . ILE A 1 95 ? -2.769 5.850 13.110 1.00 89.69 95 ILE A O 1
ATOM 754 N N . HIS A 1 96 ? -2.647 7.068 14.991 1.00 89.50 96 HIS A N 1
ATOM 755 C CA . HIS A 1 96 ? -1.718 8.052 14.428 1.00 89.50 96 HIS A CA 1
ATOM 756 C C . HIS A 1 96 ? -0.417 7.404 13.954 1.00 89.50 96 HIS A C 1
ATOM 758 O O . HIS A 1 96 ? 0.008 7.670 12.835 1.00 89.50 96 HIS A O 1
ATOM 764 N N . THR A 1 97 ? 0.170 6.490 14.731 1.00 90.56 97 THR A N 1
ATOM 765 C CA . THR A 1 97 ? 1.365 5.754 14.291 1.00 90.56 97 THR A CA 1
ATOM 766 C C . THR A 1 97 ? 1.105 4.956 13.008 1.00 90.56 97 THR A C 1
ATOM 768 O O . THR A 1 97 ? 1.922 4.976 12.089 1.00 90.56 97 THR A O 1
ATOM 771 N N . ALA A 1 98 ? -0.048 4.290 12.891 1.00 91.81 98 ALA A N 1
ATOM 772 C CA . ALA A 1 98 ? -0.404 3.560 11.674 1.00 91.81 98 ALA A CA 1
ATOM 773 C C . ALA A 1 98 ? -0.620 4.492 10.464 1.00 91.81 98 ALA A C 1
ATOM 775 O O . ALA A 1 98 ? -0.228 4.156 9.340 1.00 91.81 98 ALA A O 1
ATOM 776 N N . LEU A 1 99 ? -1.215 5.669 10.676 1.00 92.12 99 LEU A N 1
ATOM 777 C CA . LEU A 1 99 ? -1.378 6.702 9.649 1.00 92.12 99 LEU A CA 1
ATOM 778 C C . LEU A 1 99 ? -0.030 7.270 9.192 1.00 92.12 99 LEU A C 1
ATOM 780 O O . LEU A 1 99 ? 0.202 7.384 7.991 1.00 92.12 99 LEU A O 1
ATOM 784 N N . GLU A 1 100 ? 0.883 7.561 10.119 1.00 93.56 100 GLU A N 1
ATOM 785 C CA . GLU A 1 100 ? 2.242 8.024 9.813 1.00 93.56 100 GLU A CA 1
ATOM 786 C C . GLU A 1 100 ? 3.023 6.991 8.990 1.00 93.56 100 GLU A C 1
ATOM 788 O O . GLU A 1 100 ? 3.681 7.340 8.007 1.00 93.56 100 GLU A O 1
ATOM 793 N N . GLU A 1 101 ? 2.913 5.705 9.337 1.00 93.94 101 GLU A N 1
ATOM 794 C CA . GLU A 1 101 ? 3.523 4.625 8.559 1.00 93.94 101 GLU A CA 1
ATOM 795 C C . GLU A 1 101 ? 2.932 4.526 7.148 1.00 93.94 101 GLU A C 1
ATOM 797 O O . GLU A 1 101 ? 3.690 4.394 6.184 1.00 93.94 101 GLU A O 1
ATOM 802 N N . GLY A 1 102 ? 1.609 4.661 7.013 1.00 95.38 102 GLY A N 1
ATOM 803 C CA . GLY A 1 102 ? 0.942 4.759 5.714 1.00 95.38 102 GLY A CA 1
ATOM 804 C C . GLY A 1 102 ? 1.433 5.958 4.900 1.00 95.38 102 GLY A C 1
ATOM 805 O O . GLY A 1 102 ? 1.818 5.802 3.746 1.00 95.38 102 GLY A O 1
ATOM 806 N N . SER A 1 103 ? 1.520 7.139 5.515 1.00 95.88 103 SER A N 1
ATOM 807 C CA . SER A 1 103 ? 2.029 8.355 4.870 1.00 95.88 103 SER A CA 1
ATOM 808 C C . SER A 1 103 ? 3.467 8.184 4.376 1.00 95.88 103 SER A C 1
ATOM 810 O O . SER A 1 103 ? 3.804 8.611 3.271 1.00 95.88 103 SER A O 1
ATOM 812 N N . ARG A 1 104 ? 4.324 7.512 5.154 1.00 96.56 104 ARG A N 1
ATOM 813 C CA . ARG A 1 104 ? 5.696 7.200 4.738 1.00 96.56 104 ARG A CA 1
ATOM 814 C C . ARG A 1 104 ? 5.724 6.302 3.501 1.00 96.56 104 ARG A C 1
ATOM 816 O O . ARG A 1 104 ? 6.526 6.558 2.610 1.00 96.56 104 ARG A O 1
ATOM 823 N N . ILE A 1 105 ? 4.862 5.287 3.436 1.00 97.56 105 ILE A N 1
ATOM 824 C CA . ILE A 1 105 ? 4.749 4.413 2.259 1.00 97.56 105 ILE A CA 1
ATOM 825 C C . ILE A 1 105 ? 4.248 5.208 1.052 1.00 97.56 105 ILE A C 1
ATOM 827 O O . ILE A 1 105 ? 4.846 5.102 -0.011 1.00 97.56 105 ILE A O 1
ATOM 831 N N . THR A 1 106 ? 3.234 6.064 1.216 1.00 97.50 106 THR A N 1
ATOM 832 C CA . THR A 1 106 ? 2.758 6.946 0.138 1.00 97.50 106 THR A CA 1
ATOM 833 C C . THR A 1 106 ? 3.891 7.798 -0.426 1.00 97.50 106 THR A C 1
ATOM 835 O O . THR A 1 106 ? 4.095 7.796 -1.632 1.00 97.50 106 THR A O 1
ATOM 838 N N . LYS A 1 107 ? 4.724 8.409 0.427 1.00 97.12 107 LYS A N 1
ATOM 839 C CA . LYS A 1 107 ? 5.905 9.160 -0.034 1.00 97.12 107 LYS A CA 1
ATOM 840 C C . LYS A 1 107 ? 6.892 8.294 -0.821 1.00 97.12 107 LYS A C 1
ATOM 842 O O . LYS A 1 107 ? 7.478 8.773 -1.783 1.00 97.12 107 LYS A O 1
ATOM 847 N N . MET A 1 108 ? 7.102 7.038 -0.424 1.00 96.56 108 MET A N 1
ATOM 848 C CA . MET A 1 108 ? 7.962 6.113 -1.177 1.00 96.56 108 MET A CA 1
ATOM 849 C C . MET A 1 108 ? 7.366 5.793 -2.554 1.00 96.56 108 MET A C 1
ATOM 851 O O . MET A 1 108 ? 8.094 5.789 -3.543 1.00 96.56 108 MET A O 1
ATOM 855 N N . THR A 1 109 ? 6.053 5.566 -2.617 1.00 96.06 109 THR A N 1
ATOM 856 C CA . THR A 1 109 ? 5.308 5.349 -3.862 1.00 96.06 109 THR A CA 1
ATOM 857 C C . THR A 1 109 ? 5.377 6.573 -4.781 1.00 96.06 109 THR A C 1
ATOM 859 O O . THR A 1 109 ? 5.654 6.418 -5.967 1.00 96.06 109 THR A O 1
ATOM 862 N N . ASP A 1 110 ? 5.208 7.783 -4.244 1.00 95.25 110 ASP A N 1
ATOM 863 C CA . ASP A 1 110 ? 5.293 9.034 -5.008 1.00 95.25 110 ASP A CA 1
ATOM 864 C C . ASP A 1 110 ? 6.707 9.257 -5.564 1.00 95.25 110 ASP A C 1
ATOM 866 O O . ASP A 1 110 ? 6.877 9.516 -6.752 1.00 95.25 110 ASP A O 1
ATOM 870 N N . LEU A 1 111 ? 7.744 9.053 -4.743 1.00 93.75 111 LEU A N 1
ATOM 871 C CA . LEU A 1 111 ? 9.137 9.136 -5.200 1.00 93.75 111 LEU A CA 1
ATOM 872 C C . LEU A 1 111 ? 9.436 8.129 -6.315 1.00 93.75 111 LEU A C 1
ATOM 874 O O . LEU A 1 111 ? 10.159 8.439 -7.262 1.00 93.75 111 LEU A O 1
ATOM 878 N N . PHE A 1 112 ? 8.877 6.922 -6.219 1.00 92.88 112 PHE A N 1
ATOM 879 C CA . PHE A 1 112 ? 9.017 5.915 -7.264 1.00 92.88 112 PHE A CA 1
ATOM 880 C C . PHE A 1 112 ? 8.301 6.328 -8.558 1.00 92.88 112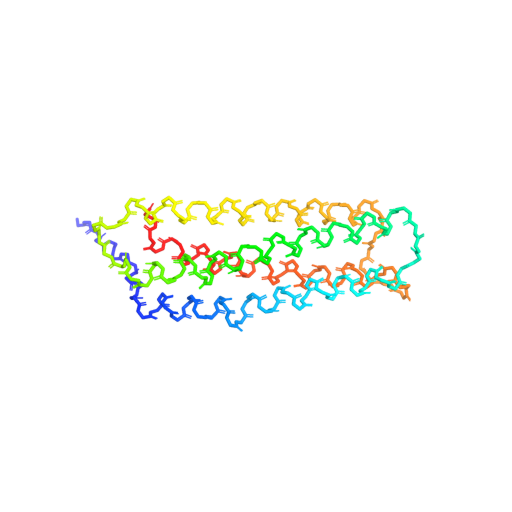 PHE A C 1
ATOM 882 O O . PHE A 1 112 ? 8.850 6.155 -9.645 1.00 92.88 112 PHE A O 1
ATOM 889 N N . LYS A 1 113 ? 7.114 6.934 -8.457 1.00 92.12 113 LYS A N 1
ATOM 890 C CA . LYS A 1 113 ? 6.370 7.487 -9.598 1.00 92.12 113 LYS A CA 1
ATOM 891 C C . LYS A 1 113 ? 7.140 8.593 -10.317 1.00 92.12 113 LYS A C 1
ATOM 893 O O . LYS A 1 113 ? 7.224 8.588 -11.550 1.00 92.12 113 LYS A O 1
ATOM 898 N N . ASP A 1 114 ? 7.710 9.520 -9.554 1.00 89.81 114 ASP A N 1
ATOM 899 C CA . ASP A 1 114 ? 8.527 10.611 -10.084 1.00 89.81 114 ASP A CA 1
ATOM 900 C C . ASP A 1 114 ? 9.760 10.058 -10.799 1.00 89.81 114 ASP A C 1
ATOM 902 O O . ASP A 1 114 ? 10.085 10.480 -11.910 1.00 89.81 114 ASP A O 1
ATOM 906 N N . TRP A 1 115 ? 10.402 9.048 -10.206 1.00 87.62 115 TRP A N 1
ATOM 907 C CA . TRP A 1 115 ? 11.543 8.372 -10.810 1.00 87.62 115 TRP A CA 1
ATOM 908 C C . TRP A 1 115 ? 11.180 7.671 -12.125 1.00 87.62 115 TRP A C 1
ATOM 910 O O . TRP A 1 115 ? 11.881 7.859 -13.118 1.00 87.62 115 TRP A O 1
ATOM 920 N N . LEU A 1 116 ? 10.069 6.922 -12.173 1.00 86.25 116 LEU A N 1
ATOM 921 C CA . LEU A 1 116 ? 9.592 6.283 -13.409 1.00 86.25 116 LEU A CA 1
ATOM 922 C C . LEU A 1 116 ? 9.381 7.314 -14.523 1.00 86.25 116 LEU A C 1
ATOM 924 O O . LEU A 1 116 ? 9.786 7.093 -15.665 1.00 86.25 116 LEU A O 1
ATOM 928 N N . SER A 1 117 ? 8.785 8.452 -14.171 1.00 84.12 117 SER A N 1
ATOM 929 C CA . SER A 1 117 ? 8.523 9.545 -15.106 1.00 84.12 117 SER A CA 1
ATOM 930 C C . SER A 1 117 ? 9.827 10.170 -15.617 1.00 84.12 117 SER A C 1
ATOM 932 O O . SER A 1 117 ? 9.990 10.361 -16.821 1.00 84.12 117 SER A O 1
ATOM 934 N N . ALA A 1 118 ? 10.788 10.432 -14.726 1.00 80.69 118 ALA A N 1
ATOM 935 C CA . ALA A 1 118 ? 12.092 11.000 -15.075 1.00 80.69 118 ALA A CA 1
ATOM 936 C C . ALA A 1 118 ? 12.960 10.051 -15.919 1.00 80.69 118 ALA A C 1
ATOM 938 O O . ALA A 1 118 ? 13.704 10.502 -16.789 1.00 80.69 118 ALA A O 1
ATOM 939 N N . ALA A 1 119 ? 12.839 8.741 -15.700 1.00 76.69 119 ALA A N 1
ATOM 940 C CA . ALA A 1 119 ? 13.524 7.708 -16.472 1.00 76.69 119 ALA A CA 1
ATOM 941 C C . ALA A 1 119 ? 12.911 7.476 -17.872 1.00 76.69 119 ALA A C 1
ATOM 943 O O . ALA A 1 119 ? 13.379 6.613 -18.614 1.00 76.69 119 ALA A O 1
ATOM 944 N N . GLY A 1 120 ? 11.879 8.239 -18.259 1.00 71.50 120 GLY A N 1
ATOM 945 C CA . GLY A 1 120 ? 11.270 8.167 -19.591 1.00 71.50 120 GLY A CA 1
ATOM 946 C C . GLY A 1 120 ? 10.365 6.950 -19.797 1.00 71.50 120 GLY A C 1
ATOM 947 O O . GLY A 1 120 ? 10.063 6.580 -20.935 1.00 71.50 120 GLY A O 1
ATOM 948 N N . PHE A 1 121 ? 9.917 6.309 -18.715 1.00 69.56 121 PHE A N 1
ATOM 949 C CA . PHE A 1 121 ? 8.955 5.221 -18.804 1.00 69.56 121 PHE A CA 1
ATOM 950 C C . PHE A 1 121 ? 7.535 5.770 -19.045 1.00 69.56 121 PHE A C 1
ATOM 952 O O . PHE A 1 121 ? 6.794 6.060 -18.111 1.00 69.56 121 PHE A O 1
ATOM 959 N N . GLU A 1 122 ? 7.123 5.882 -20.313 1.00 57.22 122 GLU A N 1
ATOM 960 C CA . GLU A 1 122 ? 5.765 6.310 -20.691 1.00 57.22 122 GLU A CA 1
ATOM 961 C C . GLU A 1 122 ? 4.827 5.139 -21.031 1.00 57.22 122 GLU A C 1
ATOM 963 O O . GLU A 1 122 ? 5.189 4.204 -21.756 1.00 57.22 122 GLU A O 1
ATOM 968 N N . ALA A 1 123 ? 3.567 5.220 -20.589 1.00 53.00 123 ALA A N 1
ATOM 969 C CA . ALA A 1 123 ? 2.533 4.243 -20.930 1.00 53.00 123 ALA A CA 1
ATOM 970 C C . ALA A 1 123 ? 2.154 4.307 -22.429 1.00 53.00 123 ALA A C 1
ATOM 972 O O . ALA A 1 123 ? 1.833 5.376 -22.936 1.00 53.00 123 ALA A O 1
ATOM 973 N N . GLY A 1 124 ? 2.138 3.162 -23.133 1.00 46.25 124 GLY A N 1
ATOM 974 C CA . GLY A 1 124 ? 1.563 3.051 -24.492 1.00 46.25 124 GLY A CA 1
ATOM 975 C C . GLY A 1 124 ? 2.548 2.736 -25.628 1.00 46.25 124 GLY A C 1
ATOM 976 O O . GLY A 1 124 ? 2.656 3.477 -26.594 1.00 46.25 124 GLY A O 1
ATOM 977 N N . GLY A 1 125 ? 3.309 1.647 -25.546 1.00 48.25 125 GLY A N 1
ATOM 978 C CA . GLY A 1 125 ? 4.160 1.172 -26.647 1.00 48.25 125 GLY A CA 1
ATOM 979 C C . GLY A 1 125 ? 4.632 -0.264 -26.415 1.00 48.25 125 GLY A C 1
ATOM 980 O O . GLY A 1 125 ? 4.446 -0.805 -25.331 1.00 48.25 125 GLY A O 1
ATOM 981 N N . THR A 1 126 ? 5.232 -0.874 -27.431 1.00 46.81 126 THR A N 1
ATOM 982 C CA . THR A 1 126 ? 5.435 -2.330 -27.554 1.00 46.81 126 THR A CA 1
ATOM 983 C C . THR A 1 126 ? 6.747 -2.878 -26.969 1.00 46.81 126 THR A C 1
ATOM 985 O O . THR A 1 126 ? 7.047 -4.051 -27.164 1.00 46.81 126 THR A O 1
ATOM 988 N N . MET A 1 127 ? 7.534 -2.072 -26.246 1.00 50.16 127 MET A N 1
ATOM 989 C CA . MET A 1 127 ? 8.805 -2.501 -25.631 1.00 50.16 127 MET A CA 1
ATOM 990 C C . MET A 1 127 ? 8.610 -3.002 -24.183 1.00 50.16 127 MET A C 1
ATOM 992 O O . MET A 1 127 ? 7.787 -2.425 -23.466 1.00 50.16 127 MET A O 1
ATOM 996 N N . PRO A 1 128 ? 9.399 -3.993 -23.708 1.00 54.09 128 PRO A N 1
ATOM 997 C CA . PRO A 1 128 ? 9.304 -4.565 -22.352 1.00 54.09 128 PRO A CA 1
ATOM 998 C C . PRO A 1 128 ? 9.417 -3.521 -21.226 1.00 54.09 128 PRO A C 1
ATOM 1000 O O . PRO A 1 128 ? 8.773 -3.660 -20.191 1.00 54.09 128 PRO A O 1
ATOM 1003 N N . GLY A 1 129 ? 10.094 -2.393 -21.479 1.00 55.94 129 GLY A N 1
ATOM 1004 C CA . GLY A 1 129 ? 10.133 -1.233 -20.580 1.00 55.94 129 GLY A CA 1
ATOM 1005 C C . GLY A 1 129 ? 8.765 -0.664 -20.177 1.00 55.94 129 GLY A C 1
ATOM 1006 O O . GLY A 1 129 ? 8.638 -0.071 -19.114 1.00 55.94 129 GLY A O 1
ATOM 1007 N N . LYS A 1 130 ? 7.708 -0.849 -20.975 1.00 68.44 130 LYS A N 1
ATOM 1008 C CA . LYS A 1 130 ? 6.413 -0.186 -20.742 1.00 68.44 130 LYS A CA 1
ATOM 1009 C C . LYS A 1 130 ? 5.431 -0.967 -19.862 1.00 68.44 130 LYS A C 1
ATOM 1011 O O . LYS A 1 130 ? 4.362 -0.436 -19.561 1.00 68.44 130 LYS A O 1
ATOM 1016 N N . GLN A 1 131 ? 5.779 -2.175 -19.412 1.00 82.31 131 GLN A N 1
ATOM 1017 C CA . GLN A 1 131 ? 4.939 -2.937 -18.476 1.00 82.31 131 GLN A CA 1
ATOM 1018 C C . GLN A 1 131 ? 5.016 -2.388 -17.046 1.00 82.31 131 GLN A C 1
ATOM 1020 O O . GLN A 1 131 ? 4.004 -2.368 -16.348 1.00 82.31 131 GLN A O 1
ATOM 1025 N N . VAL A 1 132 ? 6.176 -1.856 -16.641 1.00 88.19 132 VAL A N 1
ATOM 1026 C CA . VAL A 1 132 ? 6.377 -1.311 -15.290 1.00 88.19 132 VAL A CA 1
ATOM 1027 C C . VAL A 1 132 ? 5.426 -0.142 -14.988 1.00 88.19 132 VAL A C 1
ATOM 1029 O O . VAL A 1 132 ? 4.746 -0.212 -13.968 1.00 88.19 132 VAL A O 1
ATOM 1032 N N . PRO A 1 133 ? 5.259 0.885 -15.851 1.00 88.44 133 PRO A N 1
ATOM 1033 C CA . PRO A 1 133 ? 4.280 1.952 -15.605 1.00 88.44 133 PRO A CA 1
ATOM 1034 C C . PRO A 1 133 ? 2.832 1.475 -15.534 1.00 88.44 133 PRO A C 1
ATOM 1036 O O . PRO A 1 133 ? 2.028 2.046 -14.802 1.00 88.44 133 PRO A O 1
ATOM 1039 N N . VAL A 1 134 ? 2.473 0.453 -16.318 1.00 89.88 134 VAL A N 1
ATOM 1040 C CA . VAL A 1 134 ? 1.114 -0.101 -16.306 1.00 89.88 134 VAL A CA 1
ATOM 1041 C C . VAL A 1 134 ? 0.862 -0.800 -14.975 1.00 89.88 134 VAL A C 1
ATOM 1043 O O . VAL A 1 134 ? -0.062 -0.407 -14.269 1.00 89.88 134 VAL A O 1
ATOM 1046 N N . ALA A 1 135 ? 1.734 -1.739 -14.599 1.00 92.81 135 ALA A N 1
ATOM 1047 C CA . ALA A 1 135 ? 1.652 -2.440 -13.322 1.00 92.81 135 ALA A CA 1
ATOM 1048 C C . ALA A 1 135 ? 1.704 -1.466 -12.134 1.00 92.81 135 ALA A C 1
ATOM 1050 O O . ALA A 1 135 ? 0.978 -1.628 -11.155 1.00 92.81 135 ALA A O 1
ATOM 1051 N N . PHE A 1 136 ? 2.523 -0.414 -12.233 1.00 94.50 136 PHE A N 1
ATOM 1052 C CA . PHE A 1 136 ? 2.638 0.586 -11.180 1.00 94.50 136 PHE A CA 1
ATOM 1053 C C . PHE A 1 136 ? 1.357 1.406 -11.001 1.00 94.50 136 PHE A C 1
ATOM 1055 O O . PHE A 1 136 ? 0.993 1.693 -9.866 1.00 94.50 136 PHE A O 1
ATOM 1062 N N . ARG A 1 137 ? 0.628 1.742 -12.074 1.00 94.25 137 ARG A N 1
ATOM 1063 C CA . ARG A 1 137 ? -0.681 2.412 -11.943 1.00 94.25 137 ARG A CA 1
ATOM 1064 C C . ARG A 1 137 ? -1.708 1.538 -11.231 1.00 94.25 137 ARG A C 1
ATOM 1066 O O . ARG A 1 137 ? -2.466 2.051 -10.410 1.00 94.25 137 ARG A O 1
ATOM 1073 N N . ASP A 1 138 ? -1.718 0.238 -11.514 1.00 95.44 138 ASP A N 1
ATOM 1074 C CA . ASP A 1 138 ? -2.622 -0.698 -10.838 1.00 95.44 138 ASP A CA 1
ATOM 1075 C C . ASP A 1 138 ? -2.274 -0.809 -9.346 1.00 95.44 138 ASP A C 1
ATOM 1077 O O . ASP A 1 138 ? -3.162 -0.775 -8.490 1.00 95.44 138 ASP A O 1
ATOM 1081 N N . PHE A 1 139 ? -0.977 -0.856 -9.026 1.00 97.75 139 PHE A N 1
ATOM 1082 C CA . PHE A 1 139 ? -0.481 -0.792 -7.652 1.00 97.75 139 PHE A CA 1
ATOM 1083 C C . PHE A 1 139 ? -0.846 0.521 -6.949 1.00 97.75 139 PHE A C 1
ATOM 1085 O O . PHE A 1 139 ? -1.376 0.492 -5.838 1.00 97.75 139 PHE A O 1
ATOM 1092 N N . GLU A 1 140 ? -0.613 1.668 -7.590 1.00 97.00 140 GLU A N 1
ATOM 1093 C CA . GLU A 1 140 ? -0.939 2.992 -7.053 1.00 97.00 140 GLU A CA 1
ATOM 1094 C C . GLU A 1 140 ? -2.437 3.094 -6.738 1.00 97.00 140 GLU A C 1
ATOM 1096 O O . GLU A 1 140 ? -2.816 3.527 -5.649 1.00 97.00 140 GLU A O 1
ATOM 1101 N N . SER A 1 141 ? -3.292 2.630 -7.652 1.00 97.50 141 SER A N 1
ATOM 1102 C CA . SER A 1 141 ? -4.740 2.617 -7.453 1.00 97.50 141 SER A CA 1
ATOM 1103 C C . SER A 1 141 ? -5.151 1.736 -6.269 1.00 97.50 141 SER A C 1
ATOM 1105 O O . SER A 1 141 ? -5.925 2.178 -5.414 1.00 97.50 141 SER A O 1
ATOM 1107 N N . ALA A 1 142 ? -4.597 0.522 -6.163 1.00 98.00 142 ALA A N 1
ATOM 1108 C CA . ALA A 1 142 ? -4.862 -0.374 -5.038 1.00 98.00 142 ALA A CA 1
ATOM 1109 C C . ALA A 1 142 ? -4.385 0.223 -3.700 1.00 98.00 142 ALA A C 1
ATOM 1111 O O . ALA A 1 142 ? -5.091 0.133 -2.692 1.00 98.00 142 ALA A O 1
ATOM 1112 N N . TRP A 1 143 ? -3.214 0.867 -3.689 1.00 98.06 143 TRP A N 1
ATOM 1113 C CA . TRP A 1 143 ? -2.666 1.534 -2.509 1.00 98.06 143 TRP A CA 1
ATOM 1114 C C . TRP A 1 143 ? -3.541 2.709 -2.057 1.00 98.06 143 TRP A C 1
ATOM 1116 O O . TRP A 1 143 ? -3.879 2.810 -0.877 1.00 98.06 143 TRP A O 1
ATOM 1126 N N . GLN A 1 144 ? -3.973 3.567 -2.984 1.00 97.12 144 GLN A N 1
ATOM 1127 C CA . GLN A 1 144 ? -4.871 4.687 -2.685 1.00 97.12 144 GLN A CA 1
ATOM 1128 C C . GLN A 1 144 ? -6.223 4.209 -2.144 1.00 97.12 144 GLN A C 1
ATOM 1130 O O . GLN A 1 144 ? -6.760 4.789 -1.198 1.00 97.12 144 GLN A O 1
ATOM 1135 N N . GLU A 1 145 ? -6.769 3.127 -2.704 1.00 97.25 145 GLU A N 1
ATOM 1136 C CA . GLU A 1 145 ? -8.009 2.527 -2.216 1.00 97.25 145 GLU A CA 1
ATOM 1137 C C . GLU A 1 145 ? -7.862 1.991 -0.785 1.00 97.25 145 GLU A C 1
ATOM 1139 O O . GLU A 1 145 ? -8.737 2.243 0.051 1.00 97.25 145 GLU A O 1
ATOM 1144 N N . LEU A 1 146 ? -6.756 1.303 -0.480 1.00 97.38 146 LEU A N 1
ATOM 1145 C CA . LEU A 1 146 ? -6.432 0.855 0.874 1.00 97.38 146 LEU A CA 1
ATOM 1146 C C . LEU A 1 146 ? -6.323 2.041 1.842 1.00 97.38 146 LEU A C 1
ATOM 1148 O O . LEU A 1 146 ? -6.962 2.026 2.894 1.00 97.38 146 LEU A O 1
ATOM 1152 N N . CYS A 1 147 ? -5.565 3.080 1.482 1.00 96.12 147 CYS A N 1
ATOM 1153 C CA . CYS A 1 147 ? -5.394 4.280 2.304 1.00 96.12 147 CYS A CA 1
ATOM 1154 C C . CYS A 1 147 ? -6.728 4.955 2.619 1.00 96.12 147 CYS A C 1
ATOM 1156 O O . CYS A 1 147 ? -7.025 5.185 3.788 1.00 96.12 147 CYS A O 1
ATOM 1158 N N . ARG A 1 148 ? -7.581 5.165 1.613 1.00 94.81 148 ARG A N 1
ATOM 1159 C CA . ARG A 1 148 ? -8.908 5.764 1.804 1.00 94.81 148 ARG A CA 1
ATOM 1160 C C . ARG A 1 148 ? -9.782 4.950 2.760 1.00 94.81 148 ARG A C 1
ATOM 1162 O O . ARG A 1 148 ? -10.464 5.517 3.607 1.00 94.81 148 ARG A O 1
ATOM 1169 N N . ASN A 1 149 ? -9.781 3.621 2.644 1.00 94.12 149 ASN A N 1
ATOM 1170 C CA . ASN A 1 149 ? -10.561 2.772 3.550 1.00 94.12 149 ASN A CA 1
ATOM 1171 C C . ASN A 1 149 ? -10.004 2.793 4.981 1.00 94.12 149 ASN A C 1
ATOM 1173 O O . ASN A 1 149 ? -10.785 2.836 5.932 1.00 94.12 149 ASN A O 1
ATOM 1177 N N . ARG A 1 150 ? -8.675 2.825 5.138 1.00 93.50 150 ARG A N 1
ATOM 1178 C CA . ARG A 1 150 ? -8.016 2.992 6.443 1.00 93.50 150 ARG A CA 1
ATOM 1179 C C . ARG A 1 150 ? -8.364 4.339 7.075 1.00 93.50 150 ARG A C 1
ATOM 1181 O O . ARG A 1 150 ? -8.767 4.368 8.229 1.00 93.50 150 ARG A O 1
ATOM 1188 N N . GLU A 1 151 ? -8.282 5.433 6.324 1.00 91.38 151 GLU A N 1
ATOM 1189 C CA . GLU A 1 151 ? -8.651 6.777 6.789 1.00 91.38 151 GLU A CA 1
ATOM 1190 C C . GLU A 1 151 ? -10.123 6.855 7.204 1.00 91.38 151 GLU A C 1
ATOM 1192 O O . G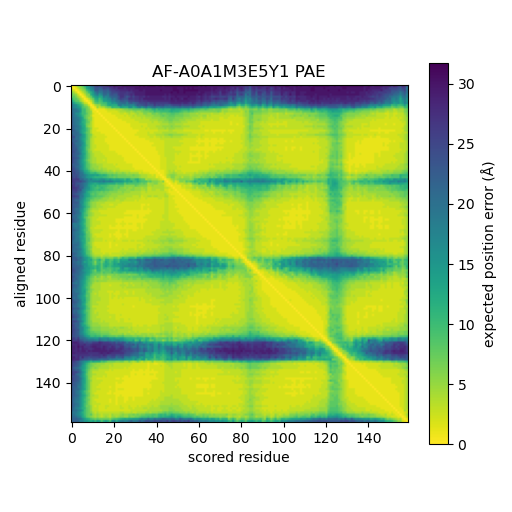LU A 1 151 ? -10.427 7.300 8.311 1.00 91.38 151 GLU A O 1
ATOM 1197 N N . ASN A 1 152 ? -11.035 6.340 6.372 1.00 88.50 152 ASN A N 1
ATOM 1198 C CA . ASN A 1 152 ? -12.460 6.269 6.697 1.00 88.50 152 ASN A CA 1
ATOM 1199 C C . ASN A 1 152 ? -12.699 5.498 8.003 1.00 88.50 152 ASN A C 1
ATOM 1201 O O . ASN A 1 152 ? -13.444 5.952 8.871 1.00 88.50 152 ASN A O 1
ATOM 1205 N N . MET A 1 153 ? -12.035 4.355 8.174 1.00 88.94 153 MET A N 1
ATOM 1206 C CA . MET A 1 153 ? -12.128 3.563 9.397 1.00 88.94 153 MET A CA 1
ATOM 1207 C C . MET A 1 153 ? -11.588 4.327 10.611 1.00 88.94 153 MET A C 1
ATOM 1209 O O . MET A 1 153 ? -12.259 4.417 11.636 1.00 88.94 153 MET A O 1
ATOM 1213 N N . PHE A 1 154 ? -10.391 4.902 10.499 1.00 88.81 154 PHE A N 1
ATOM 1214 C CA . PHE A 1 154 ? -9.719 5.605 11.588 1.00 88.81 154 PHE A CA 1
ATOM 1215 C C . PHE A 1 154 ? -10.444 6.886 12.011 1.00 88.81 154 PHE A C 1
ATOM 1217 O O . PHE A 1 154 ? -10.501 7.169 13.208 1.00 88.81 154 PHE A O 1
ATOM 1224 N N . SER A 1 155 ? -11.105 7.582 11.081 1.00 84.94 155 SER A N 1
ATOM 1225 C CA . SER A 1 155 ? -11.951 8.746 11.385 1.00 84.94 155 SER A CA 1
ATOM 1226 C C . SER A 1 155 ? -13.112 8.425 12.336 1.00 84.94 155 SER A C 1
ATOM 1228 O O . SER A 1 155 ? -13.596 9.298 13.048 1.00 84.94 155 SER A O 1
ATOM 1230 N N . SER A 1 156 ? -13.521 7.153 12.432 1.00 80.06 156 SER A N 1
ATOM 1231 C CA . SER A 1 156 ? -14.536 6.729 13.408 1.00 80.06 156 SER A CA 1
ATOM 1232 C C . SER A 1 156 ? -14.009 6.701 14.853 1.00 80.06 156 SER A C 1
ATOM 1234 O O . SER A 1 156 ? -14.796 6.597 15.792 1.00 80.06 156 SER A O 1
ATOM 1236 N N . PHE A 1 157 ? -12.692 6.810 15.050 1.00 75.56 157 PHE A N 1
ATOM 1237 C CA . PHE A 1 157 ? -12.033 6.816 16.361 1.00 75.56 157 PHE A CA 1
ATOM 1238 C C . PHE A 1 157 ? -11.409 8.176 16.713 1.00 75.56 157 PHE A C 1
ATOM 1240 O O . PHE A 1 157 ? -11.288 8.513 17.898 1.00 75.56 157 PHE A O 1
ATOM 1247 N N . THR A 1 158 ? -11.025 8.960 15.704 1.00 66.69 158 THR A N 1
ATOM 1248 C CA . THR A 1 158 ? -10.416 10.289 15.844 1.00 66.69 158 THR A CA 1
ATOM 1249 C C . THR A 1 158 ? -11.440 11.371 15.458 1.00 66.69 158 THR A C 1
ATOM 1251 O O . THR A 1 158 ? -11.778 11.452 14.279 1.00 66.69 158 THR A O 1
ATOM 1254 N N . PRO A 1 159 ? -11.978 12.149 16.418 1.00 56.41 159 PRO A N 1
ATOM 1255 C CA . PRO A 1 159 ? -12.910 13.243 16.134 1.00 56.41 159 PRO A CA 1
ATOM 1256 C C . PRO A 1 159 ? -12.239 14.422 15.420 1.00 56.41 159 PRO A C 1
ATOM 1258 O O . PRO A 1 159 ? -11.014 14.605 15.609 1.00 56.41 159 PRO A O 1
#

Solvent-accessible surface area (backbone atoms only — not comparable to full-atom values): 8878 Å² total; per-residue (Å²): 134,83,79,79,77,74,69,81,78,76,45,72,68,58,51,52,51,48,55,48,42,44,65,69,49,35,47,53,48,27,51,55,26,48,48,44,26,48,53,34,47,62,75,43,74,93,43,76,66,46,49,51,50,48,54,48,51,52,53,50,51,54,53,51,52,54,50,49,50,45,37,68,70,48,49,50,59,45,52,73,75,47,82,43,85,90,46,41,73,64,49,45,53,55,49,50,54,55,48,53,52,49,52,54,50,50,52,53,53,49,53,49,53,53,47,41,55,74,73,66,49,58,78,86,64,94,54,70,72,28,46,31,53,51,30,42,50,54,20,50,52,34,45,52,54,41,49,53,53,49,51,59,57,49,52,78,74,48,131

Secondary structure (DSSP, 8-state):
-----------HHHHHHHHHHIIIIIHHHHHHHHHHHHHHHHTS---HHHHHHHHHHHHHHHHHHHHHHHIIIIIHHHHHH--SGGGHHHHHHHHHHHHHHHHHHHHHHHHHHHHHHHTT--SSSSSGGGHHHHHHHHHHHHHHHHHHHHHHHHHTT--

Sequence (159 aa):
MEEARTLPVTTAAALTALMHSILKDLYPRVFNSCQAVAAAAEDLEQTPDTRLLKSSVDSIYNAIERLFYKEKIVLFPYLEKHFSPETRPKTITAIHTALEEGSRITKMTDLFKDWLSAAGFEAGGTMPGKQVPVAFRDFESAWQELCRNRENMFSSFTP

Foldseek 3Di:
DDDPPPDPQCDLVNLLVLLCCLLPPLLVLLLVLLVQLLVLLVPDDDDPLSVVLNVLSVVLNVLSVVLSCCSVPPLVVCCSVPVDPVCLVVNLVSLVVSLVSLVVSVVSLVVSVVSCVVVVQDADDDDSSNSNVVSSVSSVVSSVVSSVSSVVSSVSRPD